Protein AF-A0A2K3NN32-F1 (afdb_monomer_lite)

Sequence (97 aa):
MVTDRGASQAILSDGSRSRKGQPIVVDDDDDDEEDDDSEDPRILERTENKVPEYLKEAK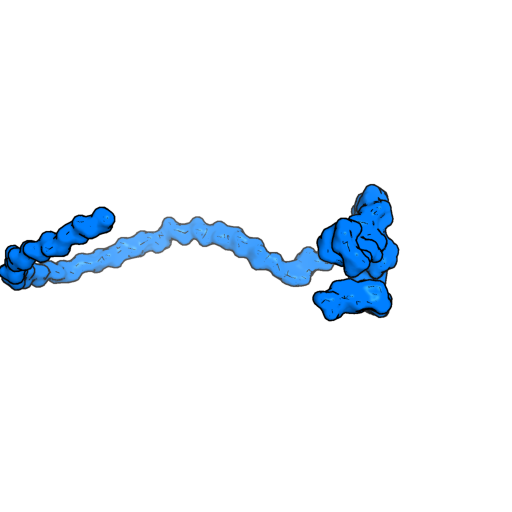VYFPSRDDPECVEICYNDMECLAPEGYLTSTIMNFYMR

Secondary structure (DSSP, 8-state):
--------------------PPP-----------------TT----------HHHHT-EEEES-TTSTT-EEEEHHHHGGGSTTPPPPHHHHHHHT-

pLDDT: mean 72.46, std 19.66, range [39.53, 96.88]

Foldseek 3Di:
DDDDDDDDDDDDDDDDDDDDDDDDDPPPPPPPPPPPPPVPVVVVPDDVCPDPPVQQADWDWPPDPPDPPIDIDGPVQCVQVPPPRDHDPSRVVVVVD

Organism: Trifolium pratense (NCBI:txid57577)

Radius of gyration: 31.97 Å; chains: 1; bounding box: 64×39×74 Å

Structure (mmCIF, N/CA/C/O backbone):
data_AF-A0A2K3NN32-F1
#
_entry.id   AF-A0A2K3NN32-F1
#
loop_
_atom_site.group_PDB
_atom_site.id
_atom_site.type_symbol
_atom_site.label_atom_id
_atom_site.label_alt_id
_atom_site.label_comp_id
_atom_site.label_asym_id
_atom_site.label_entity_id
_atom_site.label_seq_id
_atom_site.pdbx_PDB_ins_code
_atom_site.Cartn_x
_atom_site.Cartn_y
_atom_site.Cartn_z
_atom_site.occupancy
_atom_site.B_iso_or_equiv
_atom_site.auth_seq_id
_atom_site.auth_comp_id
_atom_site.auth_asym_id
_atom_site.auth_atom_id
_atom_site.pdbx_PDB_model_num
ATOM 1 N N . MET A 1 1 ? -4.617 -13.695 -56.811 1.00 40.12 1 MET A N 1
ATOM 2 C CA . MET A 1 1 ? -5.516 -14.858 -56.951 1.00 40.12 1 MET A CA 1
ATOM 3 C C . MET A 1 1 ? -6.925 -14.334 -56.760 1.00 40.12 1 MET A C 1
ATOM 5 O O . MET A 1 1 ? -7.215 -13.817 -55.693 1.00 40.12 1 MET A O 1
ATOM 9 N N . VAL A 1 2 ? -7.723 -14.316 -57.826 1.00 39.53 2 VAL A N 1
ATOM 10 C CA . VAL A 1 2 ? -9.100 -13.803 -57.827 1.00 39.53 2 VAL A CA 1
ATOM 11 C C . VAL A 1 2 ? -9.988 -15.023 -58.020 1.00 39.53 2 VAL A C 1
ATOM 13 O O . VAL A 1 2 ? -9.819 -15.720 -59.017 1.00 39.53 2 VAL A O 1
ATOM 16 N N . THR A 1 3 ? -10.864 -15.326 -57.067 1.00 46.97 3 THR A N 1
ATOM 17 C CA . THR A 1 3 ? -11.870 -16.377 -57.243 1.00 46.97 3 THR A CA 1
ATOM 18 C C . THR A 1 3 ? -13.210 -15.741 -57.557 1.00 46.97 3 THR A C 1
ATOM 20 O O . THR A 1 3 ? -13.685 -14.850 -56.855 1.00 46.97 3 THR A O 1
ATOM 23 N N . ASP A 1 4 ? -13.729 -16.198 -58.687 1.00 44.19 4 ASP A N 1
ATOM 24 C CA . ASP A 1 4 ? -14.911 -15.769 -59.404 1.00 44.19 4 ASP A CA 1
ATOM 25 C C . ASP A 1 4 ? -16.222 -15.968 -58.627 1.00 44.19 4 ASP A C 1
ATOM 27 O O . ASP A 1 4 ? -16.344 -16.785 -57.712 1.00 44.19 4 ASP A O 1
ATOM 31 N N . ARG A 1 5 ? -17.203 -15.161 -59.026 1.00 49.78 5 ARG A N 1
ATOM 32 C CA . ARG A 1 5 ? -18.535 -15.000 -58.462 1.00 49.78 5 ARG A CA 1
ATOM 33 C C . ARG A 1 5 ? -19.492 -15.956 -59.184 1.00 49.78 5 ARG A C 1
ATOM 35 O O . ARG A 1 5 ? -20.032 -15.614 -60.228 1.00 49.78 5 ARG A O 1
ATOM 42 N N . GLY A 1 6 ? -19.767 -17.118 -58.599 1.00 40.50 6 GLY A N 1
ATOM 43 C CA . GLY A 1 6 ? -20.777 -18.051 -59.109 1.00 40.50 6 GLY A CA 1
ATOM 44 C C . GLY A 1 6 ? -22.165 -17.780 -58.527 1.00 40.50 6 GLY A C 1
ATOM 45 O O . GLY A 1 6 ? -22.507 -18.311 -57.476 1.00 40.50 6 GLY A O 1
ATOM 46 N N . ALA A 1 7 ? -22.970 -16.962 -59.206 1.00 45.38 7 ALA A N 1
ATOM 47 C CA . ALA A 1 7 ? -24.405 -16.854 -58.954 1.00 45.38 7 ALA A CA 1
ATOM 48 C C . ALA A 1 7 ? -25.152 -17.990 -59.674 1.00 45.38 7 ALA A C 1
ATOM 50 O O . ALA A 1 7 ? -24.944 -18.223 -60.863 1.00 45.38 7 ALA A O 1
ATOM 51 N N . SER A 1 8 ? -26.069 -18.668 -58.987 1.00 55.84 8 SER A N 1
ATOM 52 C CA . SER A 1 8 ? -27.132 -19.455 -59.622 1.00 55.84 8 SER A CA 1
ATOM 53 C C . SER A 1 8 ? -28.416 -19.260 -58.828 1.00 55.84 8 SER A C 1
ATOM 55 O O . SER A 1 8 ? -28.480 -19.536 -57.633 1.00 55.84 8 SER A O 1
ATOM 57 N N . GLN A 1 9 ? -29.396 -18.671 -59.507 1.00 52.94 9 GLN A N 1
ATOM 58 C CA . GLN A 1 9 ? -30.725 -18.356 -59.004 1.00 52.94 9 GLN A CA 1
ATOM 59 C C . GLN A 1 9 ? -31.691 -19.533 -59.183 1.00 52.94 9 GLN A C 1
ATOM 61 O O . GLN A 1 9 ? -31.484 -20.395 -60.034 1.00 52.94 9 GLN A O 1
ATOM 66 N N . ALA A 1 10 ? -32.814 -19.381 -58.475 1.00 42.88 10 ALA A N 1
ATOM 67 C CA . ALA A 1 10 ? -34.156 -19.890 -58.748 1.00 42.88 10 ALA A CA 1
ATOM 68 C C . ALA A 1 10 ? -34.497 -21.270 -58.180 1.00 42.88 10 ALA A C 1
ATOM 70 O O . ALA A 1 10 ? -34.080 -22.294 -58.702 1.00 42.88 10 ALA A O 1
ATOM 71 N N . ILE A 1 11 ? -35.384 -21.274 -57.179 1.00 53.00 11 ILE A N 1
ATOM 72 C CA . ILE A 1 11 ? -36.809 -21.559 -57.416 1.00 53.00 11 ILE A CA 1
ATOM 73 C C . ILE A 1 11 ? -37.655 -21.008 -56.261 1.00 53.00 11 ILE A C 1
ATOM 75 O O . ILE A 1 11 ? -37.536 -21.430 -55.115 1.00 53.00 11 ILE A O 1
ATOM 79 N N . LEU A 1 12 ? -38.523 -20.052 -56.594 1.00 50.25 12 LEU A N 1
ATOM 80 C CA . LEU A 1 12 ? -39.712 -19.735 -55.812 1.00 50.25 12 LEU A CA 1
ATOM 81 C C . LEU A 1 12 ? -40.627 -20.959 -55.847 1.00 50.25 12 LEU A C 1
ATOM 83 O O . LEU A 1 12 ? -40.919 -21.486 -56.921 1.00 50.25 12 LEU A O 1
ATOM 87 N N . SER A 1 13 ? -41.110 -21.394 -54.694 1.00 50.62 13 SER A N 1
ATOM 88 C CA . SER A 1 13 ? -42.329 -22.191 -54.611 1.00 50.62 13 SER A CA 1
ATOM 89 C C . SER A 1 13 ? -42.983 -21.911 -53.270 1.00 50.62 13 SER A C 1
ATOM 91 O O . SER A 1 13 ? -42.612 -22.476 -52.243 1.00 50.62 13 SER A O 1
ATOM 93 N N . ASP A 1 14 ? -43.949 -20.997 -53.313 1.00 52.16 14 ASP A N 1
ATOM 94 C CA . ASP A 1 14 ? -44.980 -20.859 -52.299 1.00 52.16 14 ASP A CA 1
ATOM 95 C C . ASP A 1 14 ? -45.655 -22.215 -52.087 1.00 52.16 14 ASP A C 1
ATOM 97 O O . ASP A 1 14 ? -46.321 -22.761 -52.968 1.00 52.16 14 ASP A O 1
ATOM 101 N N . GLY A 1 15 ? -45.466 -22.763 -50.893 1.00 46.38 15 GLY A N 1
ATOM 102 C CA . GLY A 1 15 ? -46.120 -23.973 -50.428 1.00 46.38 15 GLY A CA 1
ATOM 103 C C . GLY A 1 15 ? -46.759 -23.702 -49.081 1.00 46.38 15 GLY A C 1
ATOM 104 O O . GLY A 1 15 ? -46.196 -24.037 -48.042 1.00 46.38 15 GLY A O 1
ATOM 105 N N . SER A 1 16 ? -47.941 -23.088 -49.096 1.00 58.78 16 SER A N 1
ATOM 106 C CA . SER A 1 16 ? -48.777 -22.891 -47.915 1.00 58.78 16 SER A CA 1
ATOM 107 C C . SER A 1 16 ? -49.034 -24.229 -47.215 1.00 58.78 16 SER A C 1
ATOM 109 O O . SER A 1 16 ? -49.749 -25.091 -47.733 1.00 58.78 16 SER A O 1
ATOM 111 N N . ARG A 1 17 ? -48.493 -24.405 -46.011 1.00 55.84 17 ARG A N 1
ATOM 112 C CA . ARG A 1 17 ? -48.888 -25.489 -45.109 1.00 55.84 17 ARG A CA 1
ATOM 113 C C . ARG A 1 17 ? -49.270 -24.893 -43.768 1.00 55.84 17 ARG A C 1
ATOM 115 O O . ARG A 1 17 ? -48.466 -24.789 -42.852 1.00 55.84 17 ARG A O 1
ATOM 122 N N . SER A 1 18 ? -50.541 -24.509 -43.687 1.00 54.56 18 SER A N 1
ATOM 123 C CA . SER A 1 18 ? -51.235 -24.277 -42.426 1.00 54.56 18 SER A CA 1
ATOM 124 C C . SER A 1 18 ? -51.123 -25.546 -41.575 1.00 54.56 18 SER A C 1
ATOM 126 O O . SER A 1 18 ? -51.709 -26.577 -41.908 1.00 54.56 18 SER A O 1
ATOM 128 N N . ARG A 1 19 ? -50.341 -25.500 -40.495 1.00 58.16 19 ARG A N 1
ATOM 129 C CA . ARG A 1 19 ? -50.419 -26.488 -39.418 1.00 58.16 19 ARG A CA 1
ATOM 130 C C . ARG A 1 19 ? -50.834 -25.753 -38.155 1.00 58.16 19 ARG A C 1
ATOM 132 O O . ARG A 1 19 ? -50.069 -24.995 -37.573 1.00 58.16 19 ARG A O 1
ATOM 139 N N . LYS A 1 20 ? -52.110 -25.965 -37.822 1.00 55.25 20 LYS A N 1
ATOM 140 C CA . LYS A 1 20 ? -52.747 -25.697 -36.533 1.00 55.25 20 LYS A CA 1
ATOM 141 C C . LYS A 1 20 ? -51.784 -25.990 -35.382 1.00 55.25 20 LYS A C 1
ATOM 143 O O . LYS A 1 20 ? -51.113 -27.022 -35.397 1.00 55.25 20 LYS A O 1
ATOM 148 N N . GLY A 1 21 ? -51.764 -25.070 -34.421 1.00 57.19 21 GLY A N 1
ATOM 149 C CA . GLY A 1 21 ? -50.906 -25.105 -33.248 1.00 57.19 21 GLY A CA 1
ATOM 150 C C . GLY A 1 21 ? -51.010 -26.407 -32.463 1.00 57.19 21 GLY A C 1
ATOM 151 O O . GLY A 1 21 ? -52.093 -26.962 -32.276 1.00 57.19 21 GLY A O 1
ATOM 152 N N . GLN A 1 22 ? -49.855 -26.857 -31.995 1.00 57.09 22 GLN A N 1
ATOM 153 C CA . GLN A 1 22 ? -49.759 -27.740 -30.846 1.00 57.09 22 GLN A CA 1
ATOM 154 C C . GLN A 1 22 ? -49.323 -26.866 -29.662 1.00 57.09 22 GLN A C 1
ATOM 156 O O . GLN A 1 22 ? -48.389 -26.080 -29.832 1.00 57.09 22 GLN A O 1
ATOM 161 N N . PRO A 1 23 ? -50.000 -26.938 -28.504 1.00 61.09 23 PRO A N 1
ATOM 162 C CA . PRO A 1 23 ? -49.507 -26.299 -27.296 1.00 61.09 23 PRO A CA 1
ATOM 163 C C . PRO A 1 23 ? -48.210 -27.002 -26.883 1.00 61.09 23 PRO A C 1
ATOM 165 O O . PRO A 1 23 ? -48.194 -28.212 -26.662 1.00 61.09 23 PRO A O 1
ATOM 168 N N . ILE A 1 24 ? -47.122 -26.242 -26.849 1.00 64.31 24 ILE A N 1
ATOM 169 C CA . ILE A 1 24 ? -45.872 -26.634 -26.199 1.00 64.31 24 ILE A CA 1
ATOM 170 C C . ILE A 1 24 ? -46.153 -26.653 -24.698 1.00 64.31 24 ILE A C 1
ATOM 172 O O . ILE A 1 24 ? -46.426 -25.610 -24.109 1.00 64.31 24 ILE A O 1
ATOM 176 N N . VAL A 1 25 ? -46.176 -27.849 -24.118 1.00 64.69 25 VAL A N 1
ATOM 177 C CA . VAL A 1 25 ? -46.124 -28.033 -22.669 1.00 64.69 25 VAL A CA 1
ATOM 178 C C . VAL A 1 25 ? -44.663 -27.814 -22.300 1.00 64.69 25 VAL A C 1
ATOM 180 O O . VAL A 1 25 ? -43.800 -28.542 -22.786 1.00 64.69 25 VAL A O 1
ATOM 183 N N . VAL A 1 26 ? -44.389 -26.740 -21.568 1.00 58.50 26 VAL A N 1
ATOM 184 C CA . VAL A 1 26 ? -43.096 -26.532 -20.919 1.00 58.50 26 VAL A CA 1
ATOM 185 C C . VAL A 1 26 ? -43.203 -27.308 -19.611 1.00 58.50 26 VAL A C 1
ATOM 187 O O . VAL A 1 26 ? -44.019 -26.945 -18.765 1.00 58.50 26 VAL A O 1
ATOM 190 N N . ASP A 1 27 ? -42.508 -28.441 -19.518 1.00 55.72 27 ASP A N 1
ATOM 191 C CA . ASP A 1 27 ? -42.206 -29.065 -18.229 1.00 55.72 27 ASP A CA 1
ATOM 192 C C . ASP A 1 27 ? -41.268 -28.089 -17.506 1.00 55.72 27 ASP A C 1
ATOM 194 O O . ASP A 1 27 ? -40.151 -27.849 -17.961 1.00 55.72 27 ASP A O 1
ATOM 198 N N . ASP A 1 28 ? -41.795 -27.440 -16.472 1.00 61.34 28 ASP A N 1
ATOM 199 C CA . ASP A 1 28 ? -41.113 -26.470 -15.612 1.00 61.34 28 ASP A CA 1
ATOM 200 C C . ASP A 1 28 ? -40.525 -27.263 -14.434 1.00 61.34 28 ASP A C 1
ATOM 202 O O . ASP A 1 28 ? -41.078 -27.258 -13.343 1.00 61.34 28 ASP A O 1
ATOM 206 N N . ASP A 1 29 ? -39.489 -28.057 -14.707 1.00 63.88 29 ASP A N 1
ATOM 207 C CA . ASP A 1 29 ? -38.717 -28.805 -13.702 1.00 63.88 29 ASP A CA 1
ATOM 208 C C . ASP A 1 29 ? -37.218 -28.624 -14.013 1.00 63.88 29 ASP A C 1
ATOM 210 O O . ASP A 1 29 ? -36.480 -29.585 -14.226 1.00 63.88 29 ASP A O 1
ATOM 214 N N . ASP A 1 30 ? -36.780 -27.367 -14.071 1.00 59.50 30 ASP A N 1
ATOM 215 C CA . ASP A 1 30 ? -35.382 -27.003 -13.844 1.00 59.50 30 ASP A CA 1
ATOM 216 C C . ASP A 1 30 ? -35.332 -26.332 -12.459 1.00 59.50 30 ASP A C 1
ATOM 218 O O . ASP A 1 30 ? -35.368 -25.108 -12.330 1.00 59.50 30 ASP A O 1
ATOM 222 N N . ASP A 1 31 ? -35.294 -27.160 -11.404 1.00 60.06 31 ASP A N 1
ATOM 223 C CA . ASP A 1 31 ? -34.731 -26.788 -10.095 1.00 60.06 31 ASP A CA 1
ATOM 224 C C . ASP A 1 31 ? -33.214 -26.568 -10.287 1.00 60.06 31 ASP A C 1
ATOM 226 O O . ASP A 1 31 ? -32.372 -27.309 -9.772 1.00 60.06 31 ASP A O 1
ATOM 230 N N . ASP A 1 32 ? -32.851 -25.562 -11.080 1.00 58.72 32 ASP A N 1
ATOM 231 C CA . ASP A 1 32 ? -31.544 -24.934 -10.994 1.00 58.72 32 ASP A CA 1
ATOM 232 C C . ASP A 1 32 ? -31.607 -24.035 -9.755 1.00 58.72 32 ASP A C 1
ATOM 234 O O . ASP A 1 32 ? -31.896 -22.838 -9.818 1.00 58.72 32 ASP A O 1
ATOM 238 N N . GLU A 1 33 ? -31.387 -24.649 -8.590 1.00 61.38 33 GLU A N 1
ATOM 239 C CA . GLU A 1 33 ? -30.862 -23.953 -7.418 1.00 61.38 33 GLU A CA 1
ATOM 240 C C . GLU A 1 33 ? -29.502 -23.385 -7.849 1.00 61.38 33 GLU A C 1
ATOM 242 O O . GLU A 1 33 ? -28.448 -23.995 -7.656 1.00 61.38 33 GLU A O 1
ATOM 247 N N . GLU A 1 34 ? -29.522 -22.245 -8.539 1.00 56.78 34 GLU A N 1
ATOM 248 C CA . GLU A 1 34 ? -28.343 -21.413 -8.645 1.00 56.78 34 GLU A CA 1
ATOM 249 C C . GLU A 1 34 ? -28.025 -20.997 -7.211 1.00 56.78 34 GLU A C 1
ATOM 251 O O . GLU A 1 34 ? -28.750 -20.202 -6.608 1.00 56.78 34 GLU A O 1
ATOM 256 N N . ASP A 1 35 ? -26.974 -21.605 -6.652 1.00 54.84 35 ASP A N 1
ATOM 257 C CA . ASP A 1 35 ? -26.233 -21.080 -5.512 1.00 54.84 35 ASP A CA 1
ATOM 258 C C . ASP A 1 35 ? -25.835 -19.642 -5.877 1.00 54.84 35 ASP A C 1
ATOM 260 O O . ASP A 1 35 ? -24.786 -19.368 -6.465 1.00 54.84 35 ASP A O 1
ATOM 264 N N . ASP A 1 36 ? -26.747 -18.720 -5.586 1.00 50.25 36 ASP A N 1
ATOM 265 C CA . ASP A 1 36 ? -26.543 -17.289 -5.581 1.00 50.25 36 ASP A CA 1
ATOM 266 C C . ASP A 1 36 ? -25.555 -17.001 -4.449 1.00 50.25 36 ASP A C 1
ATOM 268 O O . ASP A 1 36 ? -25.920 -16.551 -3.363 1.00 50.25 36 ASP A O 1
ATOM 272 N N . ASP A 1 37 ? -24.269 -17.226 -4.723 1.00 58.12 37 ASP A N 1
ATOM 273 C CA . ASP A 1 37 ? -23.144 -16.571 -4.055 1.00 58.12 37 ASP A CA 1
ATOM 274 C C . ASP A 1 37 ? -23.166 -15.059 -4.389 1.00 58.12 37 ASP A C 1
ATOM 276 O O . ASP A 1 37 ? -22.144 -14.437 -4.689 1.00 58.12 37 ASP A O 1
ATOM 280 N N . SER A 1 38 ? -24.345 -14.425 -4.337 1.00 57.62 38 SER A N 1
ATOM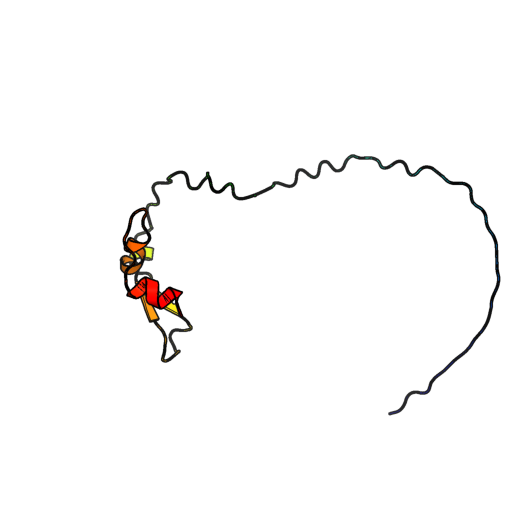 281 C CA . SER A 1 38 ? -24.449 -13.004 -4.062 1.00 57.62 38 SER A CA 1
ATOM 282 C C . SER A 1 38 ? -23.825 -12.817 -2.693 1.00 57.62 38 SER A C 1
ATOM 284 O O . SER A 1 38 ? -24.458 -13.037 -1.661 1.00 57.62 38 SER A O 1
ATOM 286 N N . GLU A 1 39 ? -22.544 -12.459 -2.708 1.00 58.25 39 GLU A N 1
ATOM 287 C CA . GLU A 1 39 ? -21.744 -12.081 -1.558 1.00 58.25 39 GLU A CA 1
ATOM 288 C C . GLU A 1 39 ? -22.509 -11.005 -0.779 1.00 58.25 39 GLU A C 1
ATOM 290 O O . GLU A 1 39 ? -22.416 -9.810 -1.069 1.00 58.25 39 GLU A O 1
ATOM 295 N N . ASP A 1 40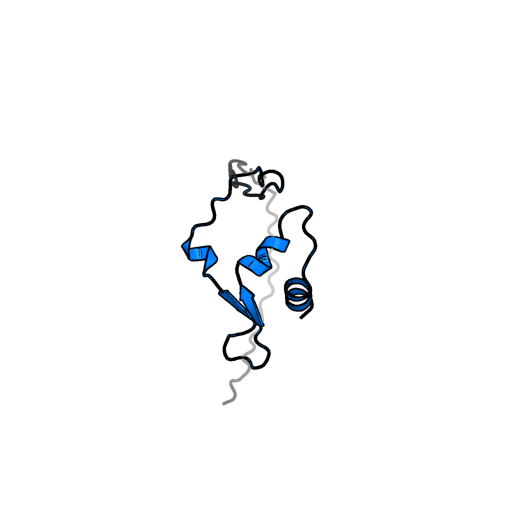 ? -23.333 -11.428 0.182 1.00 47.50 40 ASP A N 1
ATOM 296 C CA . ASP A 1 40 ? -24.063 -10.522 1.047 1.00 47.50 40 ASP A CA 1
ATOM 297 C C . ASP A 1 40 ? -23.010 -9.651 1.753 1.00 47.50 40 ASP A C 1
ATOM 299 O O . ASP A 1 40 ? -22.222 -10.174 2.553 1.00 47.50 40 ASP A O 1
ATOM 303 N N . PRO A 1 41 ? -22.979 -8.322 1.519 1.00 53.50 41 PRO A N 1
ATOM 304 C CA . PRO A 1 41 ? -21.974 -7.435 2.105 1.00 53.50 41 PRO A CA 1
ATOM 305 C C . PRO A 1 41 ? -21.986 -7.440 3.643 1.00 53.50 41 PRO A C 1
ATOM 307 O O . PRO A 1 41 ? -21.108 -6.858 4.281 1.00 53.50 41 PRO A O 1
ATOM 310 N N . ARG A 1 42 ? -23.001 -8.063 4.256 1.00 49.88 42 ARG A N 1
ATOM 311 C CA . ARG A 1 42 ? -23.176 -8.214 5.701 1.00 49.88 42 ARG A CA 1
ATOM 312 C C . ARG A 1 42 ? -22.379 -9.385 6.294 1.00 49.88 42 ARG A C 1
ATOM 314 O O . ARG A 1 42 ? -22.200 -9.390 7.508 1.00 49.88 42 ARG A O 1
ATOM 321 N N . ILE A 1 43 ? -21.834 -10.306 5.485 1.00 46.06 43 ILE A N 1
ATOM 322 C CA . ILE A 1 43 ? -20.943 -11.408 5.930 1.00 46.06 43 ILE A CA 1
ATOM 323 C C . ILE A 1 43 ? -19.458 -10.976 5.904 1.00 46.06 43 ILE A C 1
ATOM 325 O O . ILE A 1 43 ? -18.542 -11.781 5.823 1.00 46.06 43 ILE A O 1
ATOM 329 N N . LEU A 1 44 ? -19.170 -9.683 6.063 1.00 52.62 44 LEU A N 1
ATOM 330 C CA . LEU A 1 44 ? -17.896 -9.228 6.642 1.00 52.62 44 LEU A CA 1
ATOM 331 C C . LEU A 1 44 ? -17.987 -9.227 8.180 1.00 52.62 44 LEU A C 1
ATOM 333 O O . LEU A 1 44 ? -17.401 -8.380 8.859 1.00 52.62 44 LEU A O 1
ATOM 337 N N . GLU A 1 45 ? -18.757 -10.158 8.753 1.00 49.25 45 GLU A N 1
ATOM 338 C CA . GLU A 1 45 ? -18.852 -10.360 10.193 1.00 49.25 45 GLU A CA 1
ATOM 339 C C . GLU A 1 45 ? -17.525 -10.924 10.701 1.00 49.25 45 GLU A C 1
ATOM 341 O O . GLU A 1 45 ? -17.321 -12.128 10.794 1.00 49.25 45 GLU A O 1
ATOM 346 N N . ARG A 1 46 ? -16.607 -9.996 10.993 1.00 58.16 46 ARG A N 1
ATOM 347 C CA . ARG A 1 46 ? -15.584 -10.049 12.040 1.00 58.16 46 ARG A CA 1
ATOM 348 C C . ARG A 1 46 ? -15.070 -11.458 12.342 1.00 58.16 46 ARG A C 1
ATOM 350 O O . ARG A 1 46 ? -15.047 -11.891 13.494 1.00 58.16 46 ARG A O 1
ATOM 357 N N . THR A 1 47 ? -14.563 -12.148 11.328 1.00 52.12 47 THR A N 1
ATOM 358 C CA . THR A 1 47 ? -13.527 -13.133 11.586 1.00 52.12 47 THR A CA 1
ATOM 359 C C . THR A 1 47 ? -12.380 -12.349 12.217 1.00 52.12 47 THR A C 1
ATOM 361 O O . THR A 1 47 ? -12.009 -11.269 11.755 1.00 52.12 47 THR A O 1
ATOM 364 N N . GLU A 1 48 ? -11.865 -12.798 13.357 1.00 60.66 48 GLU A N 1
ATOM 365 C CA . GLU A 1 48 ? -10.602 -12.264 13.849 1.00 60.66 48 GLU A CA 1
ATOM 366 C C . GLU A 1 48 ? -9.546 -12.687 12.829 1.00 60.66 48 GLU A C 1
ATOM 368 O O . GLU A 1 48 ? -9.032 -13.805 12.866 1.00 60.66 48 GLU A O 1
ATOM 373 N N . ASN A 1 49 ? -9.314 -11.815 11.845 1.00 61.34 49 ASN A N 1
ATOM 374 C CA . ASN A 1 49 ? -8.412 -12.023 10.723 1.00 61.34 49 ASN A CA 1
ATOM 375 C C . ASN A 1 49 ? -6.996 -12.055 11.279 1.00 61.34 49 ASN A C 1
ATOM 377 O O . ASN A 1 49 ? -6.271 -11.060 11.237 1.00 61.34 49 ASN A O 1
ATOM 381 N N . LYS A 1 50 ? -6.592 -13.182 11.865 1.00 71.75 50 LYS A N 1
ATOM 382 C CA . LYS A 1 50 ? -5.207 -13.387 12.252 1.00 71.75 50 LYS A CA 1
ATOM 383 C C . LYS A 1 50 ? -4.412 -13.487 10.962 1.00 71.75 50 LYS A C 1
ATOM 385 O O . LYS A 1 50 ? -4.294 -14.556 10.372 1.00 71.75 50 LYS A O 1
ATOM 390 N N . VAL A 1 51 ? -3.898 -12.344 10.528 1.00 75.25 51 VAL A N 1
ATOM 391 C CA . VAL A 1 51 ? -3.056 -12.249 9.348 1.00 75.25 51 VAL A CA 1
ATOM 392 C C . VAL A 1 51 ? -1.808 -13.107 9.596 1.00 75.25 51 VAL A C 1
ATOM 394 O O . VAL A 1 51 ? -1.125 -12.898 10.608 1.00 75.25 51 VAL A O 1
ATOM 397 N N . PRO A 1 52 ? -1.524 -14.102 8.738 1.00 81.44 52 PRO A N 1
ATOM 398 C CA . PRO A 1 52 ? -0.312 -14.901 8.835 1.00 81.44 52 PRO A CA 1
ATOM 399 C C . PRO A 1 52 ? 0.944 -14.030 8.954 1.00 81.44 52 PRO A C 1
ATOM 401 O O . PRO A 1 52 ? 1.065 -13.025 8.259 1.00 81.44 52 PRO A O 1
ATOM 404 N N . GLU A 1 53 ? 1.905 -14.423 9.796 1.00 84.56 53 GLU A N 1
ATOM 405 C CA . GLU A 1 53 ? 3.124 -13.625 10.021 1.00 84.56 53 GLU A CA 1
ATOM 406 C C . GLU A 1 53 ? 3.908 -13.361 8.731 1.00 84.56 53 GLU A C 1
ATOM 408 O O . GLU A 1 53 ? 4.403 -12.254 8.547 1.00 84.56 5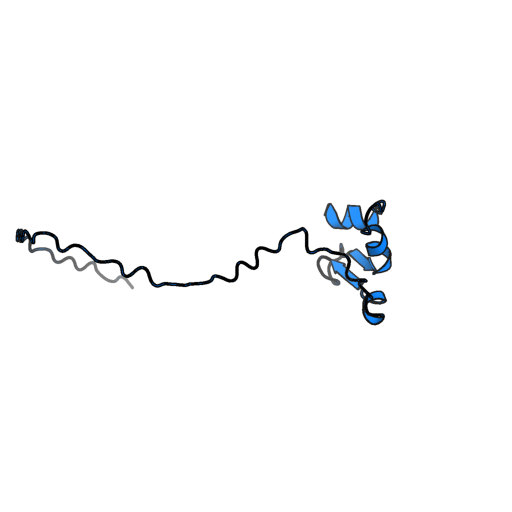3 GLU A O 1
ATOM 413 N N . TYR A 1 54 ? 3.929 -14.317 7.798 1.00 81.94 54 TYR A N 1
ATOM 414 C CA . TYR A 1 54 ? 4.608 -14.151 6.510 1.00 81.94 54 TYR A CA 1
ATOM 415 C C . TYR A 1 54 ? 3.999 -13.040 5.638 1.00 81.94 54 TYR A C 1
ATOM 417 O O . TYR A 1 54 ? 4.695 -12.466 4.806 1.00 81.94 54 TYR A O 1
ATOM 425 N N . LEU A 1 55 ? 2.715 -12.703 5.821 1.00 82.12 55 LEU A N 1
ATOM 426 C CA . LEU A 1 55 ? 2.082 -11.605 5.083 1.00 82.12 55 LEU A CA 1
ATOM 427 C C . LEU A 1 55 ? 2.502 -10.233 5.613 1.00 82.12 55 LEU A C 1
ATOM 429 O O . LEU A 1 55 ? 2.415 -9.256 4.878 1.00 82.12 55 LEU A O 1
ATOM 433 N N . LYS A 1 56 ? 3.004 -10.144 6.850 1.00 85.94 56 LYS A N 1
ATOM 434 C CA . LYS A 1 56 ? 3.530 -8.881 7.392 1.00 85.94 56 LYS A CA 1
ATOM 435 C C . LYS A 1 56 ? 4.816 -8.441 6.692 1.00 85.94 56 LYS A C 1
ATOM 437 O O . LYS A 1 56 ? 5.133 -7.258 6.678 1.00 85.94 56 LYS A O 1
ATOM 442 N N . GLU A 1 57 ? 5.5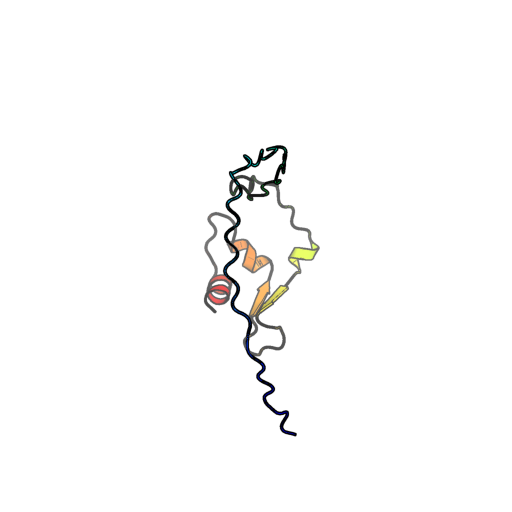40 -9.387 6.097 1.00 88.12 57 GLU A N 1
ATOM 443 C CA . GLU A 1 57 ? 6.740 -9.131 5.294 1.00 88.12 57 GLU A CA 1
ATOM 444 C C . GLU A 1 57 ? 6.420 -8.933 3.805 1.00 88.12 57 GLU A C 1
ATOM 446 O O . GLU A 1 57 ? 7.310 -8.601 3.017 1.00 88.12 57 GLU A O 1
ATOM 451 N N . ALA A 1 58 ? 5.161 -9.132 3.400 1.00 88.38 58 ALA A N 1
ATOM 452 C CA . ALA A 1 58 ? 4.757 -8.973 2.016 1.00 88.38 58 ALA A CA 1
ATOM 453 C C . ALA A 1 58 ? 4.827 -7.501 1.589 1.00 88.38 58 ALA A C 1
ATOM 455 O O . ALA A 1 58 ? 4.500 -6.578 2.342 1.00 88.38 58 ALA A O 1
ATOM 456 N N . LYS A 1 59 ? 5.244 -7.304 0.338 1.00 93.31 59 LYS A N 1
ATOM 457 C CA . LYS A 1 59 ? 5.356 -6.003 -0.316 1.00 93.31 59 LYS A CA 1
ATOM 458 C C . LYS A 1 59 ? 4.610 -6.043 -1.633 1.00 93.31 59 LYS A C 1
ATOM 460 O O . LYS A 1 59 ? 4.755 -6.995 -2.401 1.00 93.31 59 LYS A O 1
ATOM 465 N N . VAL A 1 60 ? 3.838 -5.001 -1.894 1.00 93.06 60 VAL A N 1
ATOM 466 C CA . VAL A 1 60 ? 3.137 -4.811 -3.161 1.00 93.06 60 VAL A CA 1
ATOM 467 C C . VAL A 1 60 ? 3.925 -3.813 -3.991 1.00 93.06 60 VAL A C 1
ATOM 469 O O . VAL A 1 60 ? 4.309 -2.762 -3.491 1.00 93.06 60 VAL A O 1
ATOM 472 N N . TYR A 1 61 ? 4.155 -4.151 -5.254 1.00 94.81 61 TYR A N 1
ATOM 473 C CA . TYR A 1 61 ? 4.824 -3.295 -6.226 1.00 94.81 61 TYR A CA 1
ATOM 474 C C . TYR A 1 61 ? 3.844 -2.977 -7.345 1.00 94.81 61 TYR A C 1
ATOM 476 O O . TYR A 1 61 ? 3.264 -3.904 -7.910 1.00 94.81 61 TYR A O 1
ATOM 484 N N . PHE A 1 62 ? 3.662 -1.697 -7.662 1.00 93.94 62 PHE A N 1
ATOM 485 C CA . PHE A 1 62 ? 2.781 -1.279 -8.750 1.00 93.94 62 PHE A CA 1
ATOM 486 C C . PHE A 1 62 ? 3.344 -0.063 -9.501 1.00 93.94 62 PHE A C 1
ATOM 488 O O . PHE A 1 62 ? 3.751 0.887 -8.827 1.00 93.94 62 PHE A O 1
ATOM 495 N N . PRO A 1 63 ? 3.339 -0.043 -10.853 1.00 92.94 63 PRO A N 1
ATOM 496 C CA . PRO A 1 63 ? 2.755 -1.050 -11.754 1.00 92.94 63 PRO A CA 1
ATOM 497 C C . PRO A 1 63 ? 3.509 -2.385 -11.777 1.00 92.94 63 PRO A C 1
ATOM 499 O O . PRO A 1 63 ? 2.972 -3.416 -11.381 1.00 92.94 63 PRO A O 1
ATOM 502 N N . SER A 1 64 ? 4.776 -2.368 -12.182 1.00 95.25 64 SER A N 1
ATOM 503 C CA . SER A 1 64 ? 5.693 -3.500 -12.044 1.00 95.25 64 SER A CA 1
ATOM 504 C C . SER A 1 64 ? 6.936 -3.021 -11.318 1.00 95.25 64 SER A C 1
ATOM 506 O O . SER A 1 64 ? 7.276 -1.847 -11.411 1.00 95.25 64 SER A O 1
ATOM 508 N N . ARG A 1 65 ? 7.658 -3.918 -10.648 1.00 94.69 65 ARG A N 1
ATOM 509 C CA . ARG A 1 65 ? 8.865 -3.538 -9.901 1.00 94.69 65 ARG A CA 1
ATOM 510 C C . ARG A 1 65 ? 9.973 -2.933 -10.772 1.00 94.69 65 ARG A C 1
ATOM 512 O O . ARG A 1 65 ? 10.813 -2.206 -10.256 1.00 94.69 65 ARG A O 1
ATOM 519 N N . ASP A 1 66 ? 9.970 -3.233 -12.066 1.00 96.31 66 ASP A N 1
ATOM 520 C CA . ASP A 1 66 ? 10.952 -2.711 -13.018 1.00 96.31 66 ASP A CA 1
ATOM 521 C C . ASP A 1 66 ? 10.505 -1.378 -13.644 1.00 96.31 66 ASP A C 1
ATOM 523 O O . ASP A 1 66 ? 11.250 -0.767 -14.412 1.00 96.31 66 ASP A O 1
ATOM 527 N N . ASP A 1 67 ? 9.291 -0.918 -13.326 1.00 95.81 67 ASP A N 1
ATOM 528 C CA . ASP A 1 67 ? 8.787 0.378 -13.759 1.00 95.81 67 ASP A CA 1
ATOM 529 C C . ASP A 1 67 ? 9.481 1.505 -12.967 1.00 95.81 67 ASP A C 1
ATOM 531 O O . ASP A 1 67 ? 9.545 1.436 -11.735 1.00 95.81 67 ASP A O 1
ATOM 535 N N . PRO A 1 68 ? 10.005 2.556 -13.624 1.00 94.44 68 PRO A N 1
ATOM 536 C CA . PRO A 1 68 ? 10.645 3.672 -12.929 1.00 94.44 68 PRO A CA 1
ATOM 537 C C . PRO A 1 68 ? 9.703 4.441 -11.990 1.00 94.44 68 PRO A C 1
ATOM 539 O O . PRO A 1 68 ? 10.183 5.093 -11.064 1.00 94.44 68 PRO A O 1
ATOM 542 N N . GLU A 1 69 ? 8.387 4.375 -12.203 1.00 92.12 69 GLU A N 1
ATOM 543 C CA . GLU A 1 69 ? 7.373 4.988 -11.339 1.00 92.12 69 GLU A CA 1
ATOM 544 C C . GLU A 1 69 ? 6.800 4.008 -10.304 1.00 92.12 69 GLU A C 1
ATOM 546 O O . GLU A 1 69 ? 5.841 4.346 -9.600 1.00 92.12 69 GLU A O 1
ATOM 551 N N . CYS A 1 70 ? 7.389 2.810 -10.185 1.00 93.75 70 CYS A N 1
ATOM 552 C CA . CYS A 1 70 ? 6.935 1.791 -9.255 1.00 93.75 70 CYS A CA 1
ATOM 553 C C . CYS A 1 70 ? 6.898 2.312 -7.819 1.00 93.75 70 CYS A C 1
ATOM 555 O O . CYS A 1 70 ? 7.877 2.836 -7.283 1.00 93.75 70 CYS A O 1
ATOM 557 N N . VAL A 1 71 ? 5.773 2.067 -7.159 1.00 92.94 71 VAL A N 1
ATOM 558 C CA . VAL A 1 71 ? 5.604 2.285 -5.727 1.00 92.94 71 VAL A CA 1
ATOM 559 C C . VAL A 1 71 ? 5.645 0.946 -5.014 1.00 92.94 71 VAL A C 1
ATOM 561 O O . VAL A 1 71 ? 5.076 -0.035 -5.488 1.00 92.94 71 VAL A O 1
ATOM 564 N N . GLU A 1 72 ? 6.322 0.922 -3.872 1.00 94.94 72 GLU A N 1
ATOM 565 C CA . GLU A 1 72 ? 6.309 -0.189 -2.927 1.00 94.94 72 GLU A CA 1
ATOM 566 C C . GLU A 1 72 ? 5.341 0.146 -1.784 1.00 94.94 72 GLU A C 1
ATOM 568 O O . GLU A 1 72 ? 5.482 1.193 -1.154 1.00 94.94 72 GLU A O 1
ATOM 573 N N . ILE A 1 73 ? 4.374 -0.731 -1.516 1.00 95.25 73 ILE A N 1
ATOM 574 C CA . ILE A 1 73 ? 3.449 -0.641 -0.379 1.00 95.25 73 ILE A CA 1
ATOM 575 C C . ILE A 1 73 ? 3.749 -1.803 0.565 1.00 95.25 73 ILE A C 1
ATOM 577 O O . ILE A 1 73 ? 3.716 -2.969 0.155 1.00 95.25 73 ILE A O 1
ATOM 581 N N . CYS A 1 74 ? 4.053 -1.492 1.821 1.00 93.75 74 CYS A N 1
ATOM 582 C CA . CYS A 1 74 ? 4.315 -2.484 2.857 1.00 93.75 74 CYS A CA 1
ATOM 583 C C . CYS A 1 74 ? 3.038 -2.806 3.643 1.00 93.75 74 CYS A C 1
ATOM 585 O O . CYS A 1 74 ? 2.074 -2.042 3.639 1.00 93.75 74 CYS A O 1
ATOM 587 N N . TYR A 1 75 ? 3.048 -3.911 4.390 1.00 91.81 75 TYR A N 1
ATOM 588 C CA . TYR A 1 75 ? 1.926 -4.284 5.255 1.00 91.81 75 TYR A CA 1
ATOM 589 C C . TYR A 1 75 ? 1.523 -3.166 6.238 1.00 91.81 75 TYR A C 1
ATOM 591 O O . TYR A 1 75 ? 0.340 -2.880 6.397 1.00 91.81 75 TYR A O 1
ATOM 599 N N . ASN A 1 76 ? 2.496 -2.476 6.841 1.00 91.25 76 ASN A N 1
ATOM 600 C CA . ASN A 1 76 ? 2.233 -1.356 7.752 1.00 91.25 76 ASN A CA 1
ATOM 601 C C . ASN A 1 76 ? 1.508 -0.179 7.090 1.00 91.25 76 ASN A C 1
ATOM 603 O O . ASN A 1 76 ? 0.737 0.505 7.756 1.00 91.25 76 ASN A O 1
ATOM 607 N N . ASP A 1 77 ? 1.709 0.052 5.792 1.00 94.00 77 ASP A N 1
ATOM 608 C CA . ASP A 1 77 ? 0.958 1.089 5.082 1.00 94.00 77 ASP A CA 1
ATOM 609 C C . ASP A 1 77 ? -0.527 0.714 4.979 1.00 94.00 77 ASP A C 1
ATOM 611 O O . ASP A 1 77 ? -1.388 1.591 4.987 1.00 94.00 77 ASP A O 1
ATOM 615 N N . MET A 1 78 ? -0.840 -0.587 4.937 1.00 92.12 78 MET A N 1
ATOM 616 C CA . MET A 1 78 ? -2.211 -1.102 4.879 1.00 92.12 78 MET A CA 1
ATOM 617 C C . MET A 1 78 ? -2.923 -1.052 6.234 1.00 92.12 78 MET A C 1
ATOM 619 O O . MET A 1 78 ? -4.148 -1.141 6.272 1.00 92.12 78 MET A O 1
ATOM 623 N N . GLU A 1 79 ? -2.208 -0.861 7.348 1.00 92.06 79 GLU A N 1
ATOM 624 C CA . GLU A 1 79 ? -2.831 -0.722 8.673 1.00 92.06 79 GLU A CA 1
ATOM 625 C C . GLU A 1 79 ? -3.799 0.471 8.721 1.00 92.06 79 GLU A C 1
ATOM 627 O O . GLU A 1 79 ? -4.809 0.421 9.423 1.00 92.06 79 GLU A O 1
ATOM 632 N N . CYS A 1 80 ? -3.555 1.519 7.922 1.00 94.25 80 CYS A N 1
ATOM 633 C CA . CYS A 1 80 ? -4.442 2.680 7.856 1.00 94.25 80 CYS A CA 1
ATOM 634 C C . CYS A 1 80 ? -5.770 2.416 7.123 1.00 94.25 80 CYS A C 1
ATOM 636 O O . CYS A 1 80 ? -6.625 3.297 7.101 1.00 94.25 80 CYS A O 1
ATOM 638 N N . LEU A 1 81 ? -5.936 1.236 6.513 1.00 93.31 81 LEU A N 1
ATOM 639 C CA . LEU A 1 81 ? -7.186 0.785 5.889 1.00 93.31 81 LEU A CA 1
ATOM 640 C C . LEU A 1 81 ? -8.151 0.146 6.896 1.00 93.31 81 LEU A C 1
ATOM 642 O O . LEU A 1 81 ? -9.268 -0.216 6.527 1.00 93.31 81 LEU A O 1
ATOM 646 N N . ALA A 1 82 ? -7.736 -0.017 8.157 1.00 93.19 82 ALA A N 1
ATOM 647 C CA . ALA A 1 82 ? -8.636 -0.453 9.213 1.00 93.19 82 ALA A CA 1
ATOM 648 C C . ALA A 1 82 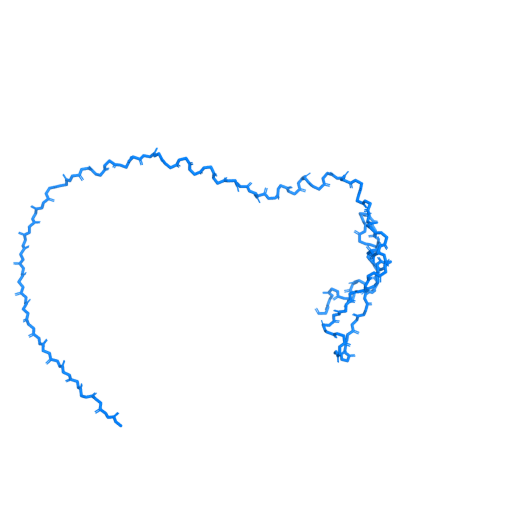? -9.837 0.510 9.341 1.00 93.19 82 ALA A C 1
ATOM 650 O O . ALA A 1 82 ? -9.699 1.709 9.069 1.00 93.19 82 ALA A O 1
ATOM 651 N N . PRO A 1 83 ? -11.013 0.018 9.777 1.00 93.88 83 PRO A N 1
ATOM 652 C CA . PRO A 1 83 ? -12.173 0.867 10.016 1.00 93.88 83 PRO A CA 1
ATOM 653 C C . PRO A 1 83 ? -11.825 2.070 10.894 1.00 93.88 83 PRO A C 1
ATOM 655 O O . PRO A 1 83 ? -11.048 1.947 11.839 1.00 93.88 83 PRO A O 1
ATOM 658 N N . GLU A 1 84 ? -12.402 3.227 10.566 1.00 94.19 84 GLU A N 1
ATOM 659 C CA . GLU A 1 84 ? -12.164 4.505 11.261 1.00 94.19 84 GLU A CA 1
ATOM 660 C C . GLU A 1 84 ? -10.702 5.009 11.208 1.00 94.19 84 GLU A C 1
ATOM 662 O O . GLU A 1 84 ? -10.360 6.005 11.849 1.00 94.19 84 GLU A O 1
ATOM 667 N N . GLY A 1 85 ? -9.838 4.367 10.415 1.00 92.31 85 GLY A N 1
ATOM 668 C CA . GLY A 1 85 ? -8.472 4.805 10.154 1.00 92.31 85 GLY A CA 1
ATOM 669 C C . GLY A 1 85 ? -8.403 6.033 9.243 1.00 92.31 85 GLY A C 1
ATOM 670 O O . GLY A 1 85 ? -9.209 6.213 8.328 1.00 92.31 85 GLY A O 1
ATOM 671 N N . TYR A 1 86 ? -7.402 6.886 9.472 1.00 96.12 86 TYR A N 1
ATOM 672 C CA . TYR A 1 86 ? -7.074 7.973 8.551 1.00 96.12 86 TYR A CA 1
ATOM 673 C C . TYR A 1 86 ? -6.126 7.470 7.472 1.00 96.12 86 TYR A C 1
ATOM 675 O O . TYR A 1 86 ? -5.051 6.957 7.781 1.00 96.12 86 TYR A O 1
ATOM 683 N N . LEU A 1 87 ? -6.495 7.680 6.210 1.00 96.88 87 LEU A N 1
ATOM 684 C CA . LEU A 1 87 ? -5.656 7.285 5.087 1.00 96.88 87 LEU A CA 1
ATOM 685 C C . LEU A 1 87 ? -4.352 8.084 5.066 1.00 96.88 87 LEU A C 1
ATOM 687 O O . LEU A 1 87 ? -4.339 9.311 5.196 1.00 96.88 87 LEU A O 1
ATOM 691 N N . THR A 1 88 ? -3.249 7.372 4.863 1.00 96.00 88 THR A N 1
ATOM 692 C CA . THR A 1 88 ? -1.939 7.988 4.666 1.00 96.00 88 THR A CA 1
ATOM 693 C C . THR A 1 88 ? -1.813 8.532 3.247 1.00 96.00 88 THR A C 1
ATOM 695 O O . THR A 1 88 ? -2.475 8.072 2.313 1.00 96.00 88 THR A O 1
ATOM 698 N N . SER A 1 89 ? -0.916 9.499 3.056 1.00 95.06 89 SER A N 1
ATOM 699 C CA . SER A 1 89 ? -0.590 9.993 1.716 1.00 95.06 89 SER A CA 1
ATOM 700 C C . SER A 1 89 ? -0.031 8.889 0.818 1.00 95.06 89 SER A C 1
ATOM 702 O O . SER A 1 89 ? -0.300 8.908 -0.376 1.00 95.06 89 SER A O 1
ATOM 704 N N . THR A 1 90 ? 0.692 7.911 1.372 1.00 94.25 90 THR A N 1
ATOM 705 C CA . THR A 1 90 ? 1.185 6.737 0.638 1.00 94.25 90 THR A CA 1
ATOM 706 C C . THR A 1 90 ? 0.035 5.985 -0.027 1.00 94.25 90 THR A C 1
ATOM 708 O O . THR A 1 90 ? 0.036 5.818 -1.245 1.00 94.25 90 THR A O 1
ATOM 711 N N . ILE A 1 91 ? -0.983 5.607 0.753 1.00 96.00 91 ILE A N 1
ATOM 712 C CA . ILE A 1 91 ? -2.152 4.875 0.253 1.00 96.00 91 ILE A CA 1
ATOM 713 C C . ILE A 1 91 ? -3.005 5.744 -0.678 1.00 96.00 91 ILE A C 1
ATOM 715 O O . ILE A 1 91 ? -3.419 5.283 -1.740 1.00 96.00 91 ILE A O 1
ATOM 719 N N . MET A 1 92 ? -3.209 7.021 -0.343 1.00 95.69 92 MET A N 1
ATOM 720 C CA . MET A 1 92 ? -3.948 7.946 -1.210 1.00 95.69 92 MET A CA 1
ATOM 721 C C . MET A 1 92 ? -3.273 8.113 -2.573 1.00 95.69 92 MET A C 1
ATOM 723 O O . MET A 1 92 ? -3.920 7.994 -3.608 1.00 95.69 92 MET A O 1
ATOM 727 N N . ASN A 1 93 ? -1.962 8.354 -2.595 1.00 93.31 93 ASN A N 1
ATOM 728 C CA . ASN A 1 93 ? -1.205 8.542 -3.832 1.00 93.31 93 ASN A CA 1
ATOM 729 C C . ASN A 1 93 ? -1.086 7.254 -4.645 1.00 93.31 93 ASN A C 1
ATOM 731 O O . ASN A 1 93 ? -0.893 7.320 -5.854 1.00 93.31 93 ASN A O 1
ATOM 735 N N . PHE A 1 94 ? -1.130 6.091 -3.999 1.00 93.50 94 PHE A N 1
ATOM 736 C CA . PHE A 1 94 ? -1.212 4.815 -4.697 1.00 93.50 94 PHE A CA 1
ATOM 737 C C . PHE A 1 94 ? -2.546 4.689 -5.441 1.00 93.50 94 PHE A C 1
ATOM 739 O O . PHE A 1 94 ? -2.553 4.305 -6.602 1.00 93.50 94 PHE A O 1
ATOM 746 N N . TYR A 1 95 ? -3.653 5.072 -4.801 1.00 91.50 95 TYR A N 1
ATOM 747 C CA . TYR A 1 95 ? -4.990 4.954 -5.382 1.00 91.50 95 TYR A CA 1
ATOM 748 C C . TYR A 1 95 ? -5.305 6.017 -6.444 1.00 91.50 95 TYR A C 1
ATOM 750 O O . TYR A 1 95 ? -6.045 5.753 -7.382 1.00 91.50 95 TYR A O 1
ATOM 758 N N . MET A 1 96 ? -4.769 7.231 -6.295 1.00 89.81 96 MET A N 1
ATOM 759 C CA . MET A 1 96 ? -5.011 8.339 -7.231 1.00 89.81 96 MET A CA 1
ATOM 760 C C . MET A 1 96 ? -4.191 8.257 -8.529 1.00 89.81 96 MET A C 1
ATOM 762 O O . MET A 1 96 ? -4.307 9.162 -9.356 1.00 89.81 96 MET A O 1
ATOM 766 N N . ARG A 1 97 ? -3.328 7.246 -8.674 1.00 77.75 97 ARG A N 1
ATOM 767 C CA . ARG A 1 97 ? -2.519 7.035 -9.880 1.00 77.75 97 ARG A CA 1
ATOM 768 C C . ARG A 1 97 ? -3.348 6.534 -11.054 1.00 77.75 97 ARG A C 1
ATOM 770 O O . ARG A 1 97 ? -4.247 5.697 -10.832 1.00 77.75 97 ARG A O 1
#